Protein AF-A0AAV7FJK8-F1 (afdb_monomer)

Organism: Dendrobium chrysotoxum (NCBI:txid161865)

Solvent-accessible surface area (backbone atoms only — not comparable to full-atom values): 6722 Å² total; per-residue (Å²): 125,60,54,40,34,25,43,34,97,91,45,80,43,39,57,70,55,30,60,73,69,72,48,75,57,50,82,73,49,72,46,70,63,72,80,72,89,72,80,82,77,51,70,45,56,28,35,26,68,42,79,44,96,87,65,35,31,38,30,35,32,80,85,70,48,75,25,46,26,36,74,27,72,65,32,64,76,65,70,64,86,84,54,64,72,41,42,33,35,30,36,42,44,97,89,40,85,52,40,31,34,35,67,47,71,63,72,81,79,80,86,79,132

Radius of gyration: 25.74 Å; Cα contacts (8 Å, |Δi|>4): 207; chains: 1; bounding box: 59×31×64 Å

Mean predicted aligned error: 12.35 Å

Sequence (113 aa):
MGIVILSTSRGIMTDREARLEKMGGEILCSIWGFPGMKEQKLIHEGFITESLPNGMFRVRLDNEDLILGSISGRIRRSFIRILPGDRVKIEMSRYDSTRGRLIYRLRKKDSND

Nearest PDB structures (foldseek):
  4ql5-assembly1_A  TM=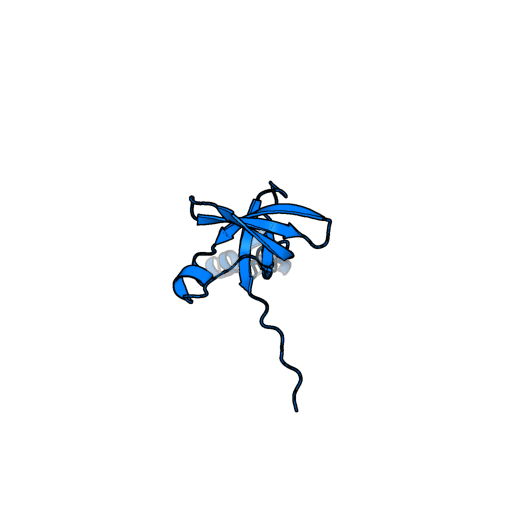9.682E-01  e=8.184E-09  Streptococcus pneumoniae TIGR4
  3i4o-assembly2_B  TM=9.655E-01  e=2.847E-08  Mycobacterium tuberculosis H37Rv
  2n8n-assembly1_A  TM=8.677E-01  e=1.230E-07  Staphylococcus aureus subsp. aureus Mu50
  6c00-assembly1_A  TM=9.095E-01  e=4.767E-07  Clostridioides difficile
  2n3s-assembly1_A  TM=8.212E-01  e=1.613E-07  Burkholderia thailandensis E264

Structure (mmCIF, N/CA/C/O backbone):
data_AF-A0AAV7FJK8-F1
#
_entry.id   AF-A0AAV7FJK8-F1
#
loop_
_atom_site.group_PDB
_atom_site.id
_atom_site.type_symbol
_atom_site.label_atom_id
_atom_site.label_alt_id
_atom_site.label_comp_id
_atom_site.label_asym_id
_atom_site.label_entity_id
_atom_site.label_seq_id
_atom_site.pdbx_PDB_ins_code
_atom_site.Cartn_x
_atom_site.Cartn_y
_atom_site.Cartn_z
_atom_site.occupancy
_atom_site.B_iso_or_equiv
_atom_site.auth_seq_id
_atom_site.auth_comp_id
_atom_site.auth_asym_id
_atom_site.auth_atom_id
_atom_site.pdbx_PDB_model_num
ATOM 1 N N . MET A 1 1 ? 11.558 -5.194 -31.930 1.00 56.00 1 MET A N 1
ATOM 2 C CA . MET A 1 1 ? 12.628 -4.606 -32.758 1.00 56.00 1 MET A CA 1
ATOM 3 C C . MET A 1 1 ? 13.936 -5.230 -32.320 1.00 56.00 1 MET A C 1
ATOM 5 O O . MET A 1 1 ? 14.410 -4.908 -31.241 1.00 56.00 1 MET A O 1
ATOM 9 N N . GLY A 1 2 ? 14.425 -6.212 -33.072 1.00 69.19 2 GLY A N 1
ATOM 10 C CA . GLY A 1 2 ? 15.761 -6.770 -32.864 1.00 69.19 2 GLY A CA 1
ATOM 11 C C . GLY A 1 2 ? 16.760 -6.062 -33.771 1.00 69.19 2 GLY A C 1
ATOM 12 O O . GLY A 1 2 ? 16.369 -5.538 -34.813 1.00 69.19 2 GLY A O 1
ATOM 13 N N . ILE A 1 3 ? 18.023 -6.027 -33.364 1.00 81.75 3 ILE A N 1
ATOM 14 C CA . ILE A 1 3 ? 19.128 -5.538 -34.191 1.00 81.75 3 ILE A CA 1
ATOM 15 C C . ILE A 1 3 ? 19.832 -6.773 -34.742 1.00 81.75 3 ILE A C 1
ATOM 17 O O . ILE A 1 3 ? 20.253 -7.633 -33.972 1.00 81.75 3 ILE A O 1
ATOM 21 N N . VAL A 1 4 ? 19.943 -6.881 -36.062 1.00 86.38 4 VAL A N 1
ATOM 22 C CA . VAL A 1 4 ? 20.718 -7.947 -36.708 1.00 86.38 4 VAL A CA 1
ATOM 23 C C . VAL A 1 4 ? 22.105 -7.401 -37.011 1.00 86.38 4 VAL A C 1
ATOM 25 O O . VAL A 1 4 ? 22.219 -6.325 -37.598 1.00 86.38 4 VAL A O 1
ATOM 28 N N . ILE A 1 5 ? 23.136 -8.125 -36.587 1.00 90.12 5 ILE A N 1
ATOM 29 C CA . ILE A 1 5 ? 24.540 -7.840 -36.870 1.00 90.12 5 ILE A CA 1
ATOM 30 C C . ILE A 1 5 ? 24.999 -8.755 -38.008 1.00 90.12 5 ILE A C 1
ATOM 32 O O . ILE A 1 5 ? 24.820 -9.974 -37.954 1.00 90.12 5 ILE A O 1
ATOM 36 N N . LEU A 1 6 ? 25.590 -8.147 -39.031 1.00 91.00 6 LEU A N 1
ATOM 37 C CA . LEU A 1 6 ? 26.069 -8.760 -40.262 1.00 91.00 6 LEU A CA 1
ATOM 38 C C . LEU A 1 6 ? 27.587 -8.583 -40.370 1.00 91.00 6 LEU A C 1
ATOM 40 O O . LEU A 1 6 ? 28.127 -7.542 -39.994 1.00 91.00 6 LEU A O 1
ATOM 44 N N . SER A 1 7 ? 28.264 -9.578 -40.932 1.00 87.38 7 SER A N 1
ATOM 45 C CA . SER A 1 7 ? 29.642 -9.462 -41.404 1.00 87.38 7 SER A CA 1
ATOM 46 C C . SER A 1 7 ? 29.621 -9.115 -42.893 1.00 87.38 7 SER A C 1
ATOM 48 O O . SER A 1 7 ? 29.070 -9.859 -43.703 1.00 87.38 7 SER A O 1
ATOM 50 N N . THR A 1 8 ? 30.176 -7.961 -43.259 1.00 87.25 8 THR A N 1
ATOM 51 C CA . THR A 1 8 ? 30.316 -7.505 -44.653 1.00 87.25 8 THR A CA 1
ATOM 52 C C . THR A 1 8 ? 31.795 -7.403 -45.027 1.00 87.25 8 THR A C 1
ATOM 54 O O . THR A 1 8 ? 32.671 -7.437 -44.163 1.00 87.25 8 THR A O 1
ATOM 57 N N . SER A 1 9 ? 32.101 -7.184 -46.308 1.00 85.69 9 SER A N 1
ATOM 58 C CA . SER A 1 9 ? 33.473 -6.948 -46.789 1.00 85.69 9 SER A CA 1
ATOM 59 C C . SER A 1 9 ? 34.157 -5.706 -46.193 1.00 85.69 9 SER A C 1
ATOM 61 O O . SER A 1 9 ? 35.375 -5.582 -46.293 1.00 85.69 9 SER A O 1
ATOM 63 N N . ARG A 1 10 ? 33.404 -4.798 -45.552 1.00 81.00 10 ARG A N 1
ATOM 64 C CA . ARG A 1 10 ? 33.934 -3.639 -44.809 1.00 81.00 10 ARG A CA 1
ATOM 65 C C . ARG A 1 10 ? 34.024 -3.857 -43.295 1.00 81.00 10 ARG A C 1
ATOM 67 O O . ARG A 1 10 ? 34.462 -2.959 -42.584 1.00 81.00 10 ARG A O 1
ATOM 74 N N . GLY A 1 11 ? 33.628 -5.030 -42.804 1.00 85.81 11 GLY A N 1
ATOM 75 C CA . GLY A 1 11 ? 33.619 -5.374 -41.385 1.00 85.81 11 GLY A CA 1
ATOM 76 C C . GLY A 1 11 ? 32.217 -5.637 -40.832 1.00 85.81 11 GLY A C 1
ATOM 77 O O . GLY A 1 11 ? 31.260 -5.873 -41.576 1.00 85.81 11 GLY A O 1
ATOM 78 N N . ILE A 1 12 ? 32.118 -5.628 -39.502 1.00 89.38 12 ILE A N 1
ATOM 79 C CA . ILE A 1 12 ? 30.894 -5.936 -38.753 1.00 89.38 12 ILE A CA 1
ATOM 80 C C . ILE A 1 12 ? 30.001 -4.692 -38.684 1.00 89.38 12 ILE A C 1
ATOM 82 O O . ILE A 1 12 ? 30.452 -3.639 -38.243 1.00 89.3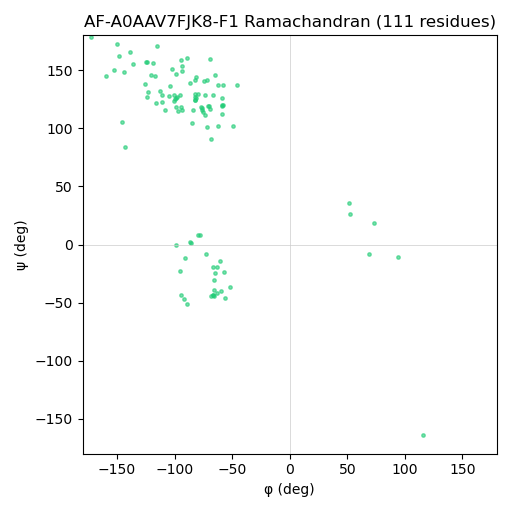8 12 ILE A O 1
ATOM 86 N N . MET A 1 13 ? 28.736 -4.814 -39.086 1.00 89.62 13 MET A N 1
ATOM 87 C CA . MET A 1 13 ? 27.760 -3.713 -39.079 1.00 89.62 13 MET A CA 1
ATOM 88 C C . MET A 1 13 ? 26.326 -4.214 -38.865 1.00 89.62 13 MET A C 1
ATOM 90 O O . MET A 1 13 ? 26.079 -5.418 -38.851 1.00 89.62 13 MET A O 1
ATOM 94 N N . THR A 1 14 ? 25.357 -3.317 -38.681 1.00 88.56 14 THR A N 1
ATOM 95 C CA . THR A 1 14 ? 23.941 -3.689 -38.489 1.00 88.56 14 THR A CA 1
ATOM 96 C C . THR A 1 14 ? 23.153 -3.796 -39.805 1.00 88.56 14 THR A C 1
ATOM 98 O O . THR A 1 14 ? 23.529 -3.197 -40.809 1.00 88.56 14 THR A O 1
ATOM 101 N N . ASP A 1 15 ? 22.006 -4.497 -39.813 1.00 85.00 15 ASP A N 1
ATOM 102 C CA . ASP A 1 15 ? 21.090 -4.589 -40.983 1.00 85.00 15 ASP A CA 1
ATOM 103 C C . ASP A 1 15 ? 20.707 -3.227 -41.560 1.00 85.00 15 ASP A C 1
ATOM 105 O O . ASP A 1 15 ? 20.615 -3.052 -42.777 1.00 85.00 15 ASP A O 1
ATOM 109 N N . ARG A 1 16 ? 20.536 -2.235 -40.683 1.00 83.12 16 ARG A N 1
ATOM 110 C CA . ARG A 1 16 ? 20.202 -0.875 -41.093 1.00 83.12 16 ARG A CA 1
ATOM 111 C C . ARG A 1 16 ? 21.347 -0.225 -41.872 1.00 83.12 16 ARG A C 1
ATOM 113 O O . ARG A 1 16 ? 21.088 0.414 -42.888 1.00 83.12 16 ARG A O 1
ATOM 120 N N . GLU A 1 17 ? 22.582 -0.391 -41.407 1.00 85.31 17 GLU A N 1
ATOM 121 C CA . GLU A 1 17 ? 23.786 0.137 -42.062 1.00 85.31 17 GLU A CA 1
ATOM 122 C C . GLU A 1 17 ? 24.059 -0.583 -43.387 1.00 85.31 17 GLU A C 1
ATOM 124 O O . GLU A 1 17 ? 24.257 0.071 -44.409 1.00 85.31 17 GLU A O 1
ATOM 129 N N . ALA A 1 18 ? 23.943 -1.913 -43.414 1.00 84.44 18 ALA A N 1
ATOM 130 C CA . ALA A 1 18 ? 24.127 -2.705 -44.629 1.00 84.44 18 ALA A CA 1
ATOM 131 C C . ALA A 1 18 ? 23.130 -2.316 -45.741 1.00 84.44 18 ALA A C 1
ATOM 133 O O . ALA A 1 18 ? 23.508 -2.191 -46.909 1.00 84.44 18 ALA A O 1
ATOM 134 N N . ARG A 1 19 ? 21.864 -2.040 -45.386 1.00 81.69 19 ARG A N 1
ATOM 135 C CA . ARG A 1 19 ? 20.847 -1.535 -46.329 1.00 81.69 19 ARG A CA 1
ATOM 136 C C . ARG A 1 19 ? 21.144 -0.137 -46.859 1.00 81.69 19 ARG A C 1
ATOM 138 O O . ARG A 1 19 ? 20.892 0.115 -48.036 1.00 81.69 19 ARG A O 1
ATOM 145 N N . LEU A 1 20 ? 21.647 0.762 -46.014 1.00 85.12 20 LEU A N 1
ATOM 146 C CA . LEU A 1 20 ? 22.033 2.117 -46.423 1.00 85.12 20 LEU A CA 1
ATOM 147 C C . LEU A 1 20 ? 23.175 2.081 -47.438 1.00 85.12 20 LEU A C 1
ATOM 149 O O . LEU A 1 20 ? 23.125 2.780 -48.448 1.00 85.12 20 LEU A O 1
ATOM 153 N N . GLU A 1 21 ? 24.158 1.215 -47.206 1.00 84.44 21 GLU A N 1
ATOM 154 C CA . GLU A 1 21 ? 25.323 1.090 -48.081 1.00 84.44 21 GLU A CA 1
ATOM 155 C C . GLU A 1 21 ? 25.107 0.124 -49.260 1.00 84.44 21 GLU A C 1
ATOM 157 O O . GLU A 1 21 ? 26.013 -0.071 -50.068 1.00 84.44 21 GLU A O 1
ATOM 162 N N . LYS A 1 22 ? 23.905 -0.463 -49.396 1.00 84.50 22 LYS A N 1
ATOM 163 C CA . LYS A 1 22 ? 23.552 -1.477 -50.412 1.00 84.50 22 LYS A CA 1
ATOM 164 C C . LYS A 1 22 ? 24.543 -2.650 -50.457 1.00 84.50 22 LYS A C 1
ATOM 166 O O . LYS A 1 22 ? 24.825 -3.188 -51.528 1.00 84.50 22 LYS A O 1
ATOM 171 N N . MET A 1 23 ? 25.067 -3.047 -49.301 1.00 77.38 23 MET A N 1
ATOM 172 C CA . MET A 1 23 ? 26.035 -4.134 -49.189 1.00 77.38 23 MET A CA 1
ATOM 173 C C . MET A 1 23 ? 25.391 -5.409 -48.654 1.00 77.38 23 MET A C 1
ATOM 175 O O . MET A 1 23 ? 24.605 -5.385 -47.709 1.00 77.38 23 MET A O 1
ATOM 179 N N . GLY A 1 24 ? 25.747 -6.533 -49.277 1.00 72.38 24 GLY A N 1
ATOM 180 C CA . GLY A 1 24 ? 25.417 -7.867 -48.787 1.00 72.38 24 GLY A CA 1
ATOM 181 C C . GLY A 1 24 ? 26.412 -8.315 -47.719 1.00 72.38 24 GLY A C 1
ATOM 182 O O . GLY A 1 24 ? 27.609 -8.049 -47.828 1.00 72.38 24 GLY A O 1
ATOM 183 N N . GLY A 1 25 ? 25.916 -8.999 -46.694 1.00 80.62 25 GLY A N 1
ATOM 184 C CA . GLY A 1 25 ? 26.728 -9.597 -45.640 1.00 80.62 25 GLY A CA 1
ATOM 185 C C . GLY A 1 25 ? 26.084 -10.865 -45.100 1.00 80.62 25 GLY A C 1
ATOM 186 O O . GLY A 1 25 ? 24.891 -11.100 -45.304 1.00 80.62 25 GLY A O 1
ATOM 187 N N . GLU A 1 26 ? 26.874 -11.678 -44.411 1.00 84.25 26 GLU A N 1
ATOM 188 C CA . GLU A 1 26 ? 26.401 -12.871 -43.709 1.00 84.25 26 GLU A CA 1
ATOM 189 C C . GLU A 1 26 ? 25.929 -12.511 -42.295 1.00 84.25 26 GLU A C 1
ATOM 191 O O . GLU A 1 26 ? 26.538 -11.688 -41.610 1.00 84.25 26 GLU A O 1
ATOM 196 N N . ILE A 1 27 ? 24.812 -13.092 -41.852 1.00 85.12 27 ILE A N 1
ATOM 197 C CA . ILE A 1 27 ? 24.265 -12.822 -40.517 1.00 85.12 27 ILE A CA 1
ATOM 198 C C . ILE A 1 27 ? 25.172 -13.471 -39.479 1.00 85.12 27 ILE A C 1
ATOM 200 O O . ILE A 1 27 ? 25.306 -14.691 -39.448 1.00 85.12 27 ILE A O 1
ATOM 204 N N . LEU A 1 28 ? 25.737 -12.651 -38.596 1.00 83.00 28 LEU A N 1
ATOM 205 C CA . LEU A 1 28 ? 26.602 -13.123 -37.524 1.00 83.00 28 LEU A CA 1
ATOM 206 C C . LEU A 1 28 ? 25.799 -13.404 -36.252 1.00 83.00 28 LEU A C 1
ATOM 208 O O . LEU A 1 28 ? 25.961 -14.440 -35.614 1.00 83.00 28 LEU A O 1
ATOM 212 N N . CYS A 1 29 ? 24.922 -12.476 -35.865 1.00 78.88 29 CYS A N 1
ATOM 213 C CA . CYS A 1 29 ? 24.098 -12.625 -34.670 1.00 78.88 29 CYS A CA 1
ATOM 214 C C . CYS A 1 29 ? 22.875 -11.708 -34.728 1.00 78.88 29 CYS A C 1
ATOM 216 O O . CYS A 1 29 ? 22.943 -10.581 -35.216 1.00 78.88 29 CYS A O 1
ATOM 218 N N . SER A 1 30 ? 21.750 -12.179 -34.195 1.00 78.75 30 SER A N 1
ATOM 219 C CA . SER A 1 30 ? 20.541 -11.373 -34.021 1.00 78.75 30 SER A CA 1
ATOM 220 C C . SER A 1 30 ? 20.340 -11.063 -32.544 1.00 78.75 30 SER A C 1
ATOM 222 O O . SER A 1 30 ? 20.086 -11.957 -31.738 1.00 78.75 30 SER A O 1
ATOM 224 N N . ILE A 1 31 ? 20.422 -9.783 -32.194 1.00 76.62 31 ILE A N 1
ATOM 225 C CA . ILE A 1 31 ? 20.136 -9.288 -30.852 1.00 76.62 31 ILE A CA 1
ATOM 226 C C . ILE A 1 31 ? 18.633 -9.068 -30.760 1.00 76.62 31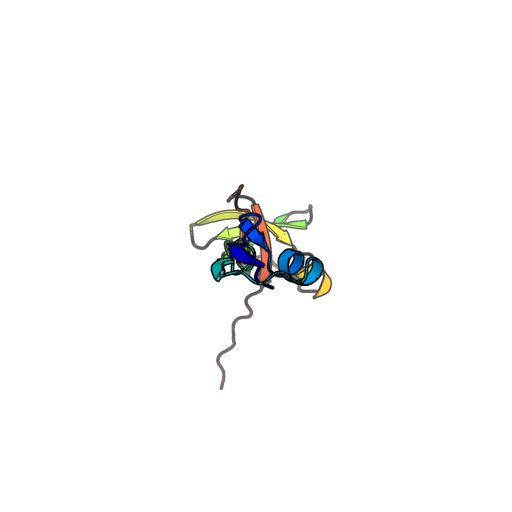 ILE A C 1
ATOM 228 O O . ILE A 1 31 ? 18.076 -8.101 -31.290 1.00 76.62 31 ILE A O 1
ATOM 232 N N . TRP A 1 32 ? 17.964 -9.977 -30.063 1.00 71.19 32 TRP A N 1
ATOM 233 C CA . TRP A 1 32 ? 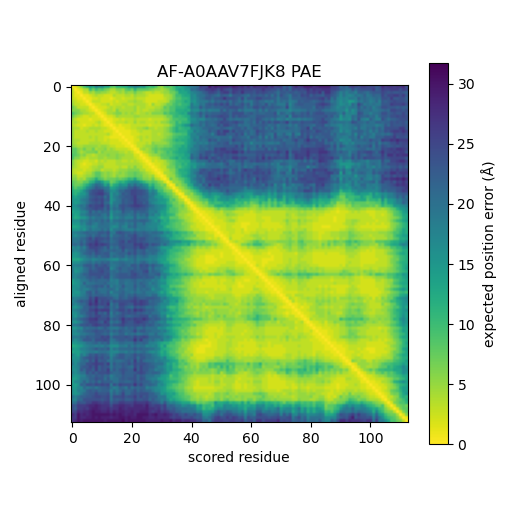16.580 -9.789 -29.666 1.00 71.19 32 TRP A CA 1
ATOM 234 C C . TRP A 1 32 ? 16.565 -8.808 -28.496 1.00 71.19 32 TRP A C 1
ATOM 236 O O . TRP A 1 32 ? 17.153 -9.072 -27.450 1.00 71.19 32 TRP A O 1
ATOM 246 N N . GLY A 1 33 ? 15.933 -7.646 -28.681 1.00 59.62 33 GLY A N 1
ATOM 247 C CA . GLY A 1 33 ? 15.773 -6.675 -27.602 1.00 59.62 33 GLY A CA 1
ATOM 248 C C . GLY A 1 33 ? 15.020 -7.322 -26.443 1.00 59.62 33 GLY A C 1
ATOM 249 O O . GLY A 1 33 ? 13.841 -7.652 -26.586 1.00 59.62 33 GLY A O 1
ATOM 250 N N . PHE A 1 34 ? 15.704 -7.526 -25.316 1.00 57.09 34 PHE A N 1
ATOM 251 C CA . PHE A 1 34 ? 15.082 -8.041 -24.105 1.00 57.09 34 PHE A CA 1
ATOM 252 C C . PHE A 1 34 ? 13.956 -7.086 -23.687 1.00 57.09 34 PHE A C 1
ATOM 254 O O . PHE A 1 34 ? 14.206 -5.883 -23.547 1.00 57.09 34 PHE A O 1
ATOM 261 N N . PRO A 1 35 ? 12.713 -7.568 -23.496 1.00 59.91 35 PRO A N 1
ATOM 262 C CA . PRO A 1 35 ? 11.680 -6.744 -22.892 1.00 59.91 35 PRO A CA 1
ATOM 263 C C . PRO A 1 35 ? 12.191 -6.325 -21.512 1.00 59.91 35 PRO A C 1
ATOM 265 O O . PRO A 1 35 ? 12.535 -7.177 -20.695 1.00 59.91 35 PRO A O 1
ATOM 268 N N . GLY A 1 36 ? 12.317 -5.010 -21.306 1.00 57.91 36 GLY A N 1
ATOM 269 C CA . GLY A 1 36 ? 12.976 -4.422 -20.142 1.00 57.91 36 GLY A CA 1
ATOM 270 C C . GLY A 1 36 ? 12.549 -5.083 -18.834 1.00 57.91 36 GLY A C 1
ATOM 271 O O . GLY A 1 36 ? 11.363 -5.362 -18.641 1.00 57.91 36 GLY A O 1
ATOM 272 N N . MET A 1 37 ? 13.525 -5.339 -17.957 1.00 50.62 37 MET A N 1
ATOM 273 C CA . MET A 1 37 ? 13.306 -5.865 -16.610 1.00 50.62 37 MET A CA 1
ATOM 274 C C . MET A 1 37 ? 12.222 -5.041 -15.911 1.00 50.62 37 MET A C 1
ATOM 276 O O . MET A 1 37 ? 12.460 -3.928 -15.446 1.00 50.62 37 MET A O 1
ATOM 280 N N . LYS A 1 38 ? 11.005 -5.584 -15.855 1.00 56.91 38 LYS A N 1
ATOM 281 C CA . LYS A 1 38 ? 9.942 -5.018 -15.035 1.00 56.91 38 LYS A CA 1
ATOM 282 C C . LYS A 1 38 ? 10.243 -5.420 -13.606 1.00 56.91 38 LYS A C 1
ATOM 284 O O . LYS A 1 38 ? 10.307 -6.605 -13.290 1.00 56.91 38 LYS A O 1
ATOM 289 N N . GLU A 1 39 ? 10.455 -4.424 -12.763 1.00 63.66 39 GLU A N 1
ATOM 290 C CA . GLU A 1 39 ? 10.741 -4.639 -11.357 1.00 63.66 39 GLU A CA 1
ATOM 291 C C . GLU A 1 39 ? 9.594 -5.420 -10.700 1.00 63.66 39 GLU A C 1
ATOM 293 O O . GLU A 1 39 ? 8.436 -4.991 -10.721 1.00 63.66 39 GLU A O 1
ATOM 298 N N . GLN A 1 40 ? 9.904 -6.604 -10.163 1.00 64.81 40 GLN A N 1
ATOM 299 C CA . GLN A 1 40 ? 8.932 -7.403 -9.427 1.00 64.81 40 GLN A CA 1
ATOM 300 C C . GLN A 1 40 ? 8.613 -6.700 -8.113 1.00 64.81 40 GLN A C 1
ATOM 302 O O . GLN A 1 40 ? 9.470 -6.518 -7.247 1.00 64.81 40 GLN A O 1
ATOM 307 N N . LYS A 1 41 ? 7.355 -6.297 -7.979 1.00 75.50 41 LYS A N 1
ATOM 308 C CA . LYS A 1 41 ? 6.857 -5.638 -6.783 1.00 75.50 41 LYS A CA 1
ATOM 309 C C . LYS A 1 41 ? 6.509 -6.682 -5.729 1.00 75.50 41 LYS A C 1
ATOM 311 O O . LYS A 1 41 ? 5.710 -7.576 -6.003 1.00 75.50 41 LYS A O 1
ATOM 316 N N . LEU A 1 42 ? 7.089 -6.566 -4.535 1.00 84.44 42 LEU A N 1
ATOM 317 C CA . LEU A 1 42 ? 6.763 -7.441 -3.410 1.00 84.44 42 LEU A CA 1
ATOM 318 C C . LEU A 1 42 ? 5.418 -7.032 -2.812 1.00 84.44 42 LEU A C 1
ATOM 320 O O . LEU A 1 42 ? 5.274 -5.932 -2.281 1.00 84.44 42 LEU A O 1
ATOM 324 N N . ILE A 1 43 ? 4.436 -7.926 -2.899 1.00 89.50 43 ILE A N 1
ATOM 325 C CA . ILE A 1 43 ? 3.088 -7.714 -2.371 1.00 89.50 43 ILE A CA 1
ATOM 326 C C . ILE A 1 43 ? 2.891 -8.649 -1.184 1.00 89.50 43 ILE A C 1
ATOM 328 O O . ILE A 1 43 ? 3.101 -9.850 -1.312 1.00 89.50 43 ILE A O 1
ATOM 332 N N . HIS A 1 44 ? 2.447 -8.094 -0.063 1.00 90.75 44 HIS A N 1
ATOM 333 C CA . HIS A 1 44 ? 2.098 -8.835 1.141 1.00 90.75 44 HIS A CA 1
ATOM 334 C C . HIS A 1 44 ? 0.663 -8.532 1.575 1.00 90.75 44 HIS A C 1
ATOM 336 O O . HIS A 1 44 ? 0.086 -7.495 1.227 1.00 90.75 44 HIS A O 1
ATOM 342 N N . GLU A 1 45 ? 0.088 -9.460 2.330 1.00 92.25 45 GLU A N 1
ATOM 343 C CA . GLU A 1 45 ? -1.224 -9.330 2.953 1.00 92.25 45 GLU A CA 1
ATOM 344 C C . GLU A 1 45 ? -1.068 -8.995 4.443 1.00 92.25 45 GLU A C 1
ATOM 346 O O . GLU A 1 45 ? -0.047 -9.278 5.077 1.00 92.25 45 GLU A O 1
ATOM 351 N N . GLY A 1 46 ? -2.055 -8.281 4.976 1.00 93.12 46 GLY A N 1
ATOM 352 C CA . GLY A 1 46 ? -2.071 -7.885 6.374 1.00 93.12 46 GLY A CA 1
ATOM 353 C C . GLY A 1 46 ? -3.384 -7.229 6.771 1.00 93.12 4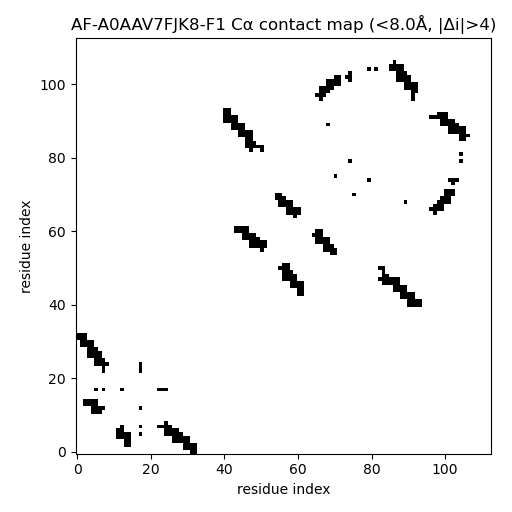6 GLY A C 1
ATOM 354 O O . GLY A 1 46 ? -4.290 -7.034 5.952 1.00 93.12 46 GLY A O 1
ATOM 355 N N . PHE A 1 47 ? -3.483 -6.875 8.044 1.00 93.25 47 PHE A N 1
ATOM 356 C CA . PHE A 1 47 ? -4.647 -6.224 8.628 1.00 93.25 47 PHE A CA 1
ATOM 357 C C . PHE A 1 47 ? -4.284 -4.874 9.221 1.00 93.25 47 PHE A C 1
ATOM 359 O O . PHE A 1 47 ? -3.194 -4.663 9.751 1.00 93.25 47 PHE A O 1
ATOM 366 N N . ILE A 1 48 ? -5.215 -3.936 9.132 1.00 93.56 48 ILE A N 1
ATOM 367 C CA . ILE A 1 48 ? -5.007 -2.595 9.663 1.00 93.56 48 ILE A CA 1
ATOM 368 C C . ILE A 1 48 ? -5.288 -2.600 11.151 1.00 93.56 48 ILE A C 1
ATOM 370 O O . ILE A 1 48 ? -6.382 -2.963 11.573 1.00 93.56 48 ILE A O 1
ATOM 374 N N . THR A 1 49 ? -4.312 -2.166 11.935 1.00 93.81 49 THR A N 1
ATOM 375 C CA . THR A 1 49 ? -4.453 -2.038 13.383 1.00 93.81 49 THR A CA 1
ATOM 376 C C . THR A 1 49 ? -4.988 -0.663 13.751 1.00 93.81 49 THR A C 1
ATOM 378 O O . THR A 1 49 ? -5.984 -0.559 14.458 1.00 93.81 49 THR A O 1
ATOM 381 N N . GLU A 1 50 ? -4.365 0.398 13.237 1.00 93.06 50 GLU A N 1
ATOM 382 C CA . GLU A 1 50 ? -4.649 1.774 13.655 1.00 93.06 50 GLU A CA 1
ATOM 383 C C . GLU A 1 50 ? -4.567 2.755 12.479 1.00 93.06 50 GLU A C 1
ATOM 385 O O . GLU A 1 50 ? -3.765 2.594 11.552 1.00 93.06 50 GLU A O 1
ATOM 390 N N . SER A 1 51 ? -5.374 3.815 12.536 1.00 92.12 51 SER A N 1
ATOM 391 C CA . SER A 1 51 ? -5.306 4.957 11.618 1.00 92.12 51 SER A CA 1
ATOM 392 C C . SER A 1 51 ? -4.554 6.118 12.266 1.00 92.12 51 SER A C 1
ATOM 394 O O . SER A 1 51 ? -4.943 6.581 13.337 1.00 92.12 51 SER A O 1
ATOM 396 N N . LEU A 1 52 ? -3.508 6.615 11.609 1.00 90.69 52 LEU A N 1
ATOM 397 C CA . LEU A 1 52 ? -2.706 7.739 12.085 1.00 90.69 52 LEU A CA 1
ATOM 398 C C . LEU A 1 52 ? -3.218 9.072 11.499 1.00 90.69 52 LEU A C 1
ATOM 400 O O . LEU A 1 52 ? -3.687 9.112 10.357 1.00 90.69 52 LEU A O 1
ATOM 404 N N . PRO A 1 53 ? -3.080 10.193 12.233 1.00 84.94 53 PRO A N 1
ATOM 405 C CA . PRO A 1 53 ? -3.615 11.500 11.827 1.00 84.94 53 PRO A CA 1
ATOM 406 C C . PRO A 1 53 ? -2.950 12.093 10.574 1.00 84.94 53 PRO A C 1
ATOM 408 O O . PRO A 1 53 ? -3.531 12.941 9.906 1.00 84.94 53 PRO A O 1
ATOM 411 N N . ASN A 1 54 ? -1.758 11.625 10.201 1.00 85.75 54 ASN A N 1
ATOM 412 C CA . ASN A 1 54 ? -1.055 12.022 8.975 1.00 85.75 54 ASN A CA 1
ATOM 413 C C . ASN A 1 54 ? -1.567 11.304 7.707 1.00 85.75 54 ASN A C 1
ATOM 415 O O . ASN A 1 54 ? -0.943 11.397 6.649 1.00 85.75 54 ASN A O 1
ATOM 419 N N . GLY A 1 55 ? -2.671 10.555 7.801 1.00 83.12 55 GLY A N 1
ATOM 420 C CA . GLY A 1 55 ? -3.204 9.762 6.692 1.00 83.12 55 GLY A CA 1
ATOM 421 C C . GLY A 1 55 ? -2.379 8.510 6.380 1.00 83.12 55 GLY A C 1
ATOM 422 O O . GLY A 1 55 ? -2.486 7.964 5.278 1.00 83.12 55 GLY A O 1
ATOM 423 N N . MET A 1 56 ? -1.547 8.074 7.330 1.00 91.00 56 MET A N 1
ATOM 424 C CA . MET A 1 56 ? -0.882 6.773 7.317 1.00 91.00 56 MET A CA 1
ATOM 425 C C . MET A 1 56 ? -1.699 5.763 8.121 1.00 91.00 56 MET A C 1
ATOM 427 O O . MET A 1 56 ? -2.494 6.119 8.988 1.00 91.00 56 MET A O 1
ATOM 431 N N . PHE A 1 57 ? -1.473 4.485 7.856 1.00 92.94 57 PHE A N 1
ATOM 432 C CA . PHE A 1 57 ? -2.120 3.387 8.563 1.00 92.94 57 PHE A CA 1
ATOM 433 C C . PHE A 1 57 ? -1.051 2.453 9.101 1.00 92.94 57 PHE A C 1
ATOM 435 O O . PHE A 1 57 ? -0.078 2.157 8.403 1.00 92.94 57 PHE A O 1
ATOM 442 N N . ARG A 1 58 ? -1.228 1.989 10.337 1.00 93.69 58 ARG A N 1
ATOM 443 C CA . ARG A 1 58 ? -0.446 0.872 10.856 1.00 93.69 58 ARG A CA 1
ATOM 444 C C . ARG A 1 58 ? -1.068 -0.413 10.353 1.00 93.69 58 ARG A C 1
ATOM 446 O O . ARG A 1 58 ? -2.271 -0.631 10.508 1.00 93.69 58 ARG A O 1
ATOM 453 N N . VAL A 1 59 ? -0.245 -1.235 9.721 1.00 93.69 59 VAL A N 1
ATOM 454 C CA . VAL A 1 59 ? -0.668 -2.518 9.175 1.00 93.69 59 VAL A CA 1
ATOM 455 C C . VAL A 1 59 ? 0.208 -3.593 9.773 1.00 93.69 59 VAL A C 1
ATOM 457 O O . VAL A 1 59 ? 1.431 -3.494 9.741 1.00 93.69 59 VAL A O 1
ATOM 460 N N . ARG A 1 60 ? -0.439 -4.602 10.342 1.00 94.00 60 ARG A N 1
ATOM 461 C CA . ARG A 1 60 ? 0.215 -5.808 10.815 1.00 94.00 60 ARG A CA 1
ATOM 462 C C . ARG A 1 60 ? 0.156 -6.838 9.698 1.00 94.00 60 ARG A C 1
ATOM 464 O O . ARG A 1 60 ? -0.927 -7.216 9.251 1.00 94.00 60 ARG A O 1
ATOM 471 N N . LEU A 1 61 ? 1.325 -7.200 9.196 1.00 92.62 61 LEU A N 1
ATOM 472 C CA . LEU A 1 61 ? 1.491 -8.229 8.179 1.00 92.62 61 LEU A CA 1
ATOM 473 C C . LEU A 1 61 ? 1.167 -9.604 8.773 1.00 92.62 61 LEU A C 1
ATOM 475 O O . LEU A 1 61 ? 1.242 -9.797 9.987 1.00 92.62 61 LEU A O 1
ATOM 479 N N . ASP A 1 62 ? 0.863 -10.574 7.911 1.00 90.38 62 ASP A N 1
ATOM 480 C CA . ASP A 1 62 ? 0.710 -11.972 8.340 1.00 90.38 62 ASP A CA 1
ATOM 481 C C . ASP A 1 62 ? 2.026 -12.553 8.916 1.00 90.38 62 ASP A C 1
ATOM 483 O O . ASP A 1 62 ? 1.991 -13.490 9.704 1.00 90.38 62 ASP A O 1
ATOM 487 N N . ASN A 1 63 ? 3.175 -11.937 8.604 1.00 87.75 63 ASN A N 1
ATOM 488 C CA . ASN A 1 63 ? 4.491 -12.239 9.193 1.00 87.75 63 ASN A CA 1
ATOM 489 C C . ASN A 1 63 ? 4.693 -11.640 10.602 1.00 87.75 63 ASN A C 1
ATOM 491 O O . ASN A 1 63 ? 5.808 -11.628 11.106 1.00 87.75 63 ASN A O 1
ATOM 495 N N . GLU A 1 64 ? 3.645 -11.077 11.209 1.00 85.94 64 GLU A N 1
ATOM 496 C CA . GLU A 1 64 ? 3.648 -10.355 12.493 1.00 85.94 64 GLU A CA 1
ATOM 497 C C . GLU A 1 64 ? 4.377 -9.001 12.522 1.00 85.94 64 GLU A C 1
ATOM 499 O O . GLU A 1 64 ? 4.201 -8.244 13.479 1.00 85.94 64 GLU A O 1
ATOM 504 N N . ASP A 1 65 ? 5.090 -8.636 11.457 1.00 90.00 65 ASP A N 1
ATOM 505 C CA . ASP A 1 65 ? 5.711 -7.321 11.303 1.00 90.00 65 ASP A CA 1
ATOM 506 C C . ASP A 1 65 ? 4.685 -6.176 11.265 1.00 90.00 65 ASP A C 1
ATOM 508 O O . ASP A 1 65 ? 3.651 -6.231 10.588 1.00 90.00 65 ASP A O 1
ATOM 512 N N . LEU A 1 66 ? 5.010 -5.088 11.966 1.00 92.00 66 LEU A N 1
ATOM 513 C CA . LEU A 1 66 ? 4.236 -3.849 11.982 1.00 92.00 66 LEU A CA 1
ATOM 514 C C . LEU A 1 66 ? 4.859 -2.829 11.035 1.00 92.00 66 LEU A C 1
ATOM 516 O O . LEU A 1 66 ? 5.979 -2.367 11.244 1.00 92.00 66 LEU A O 1
ATOM 520 N N . ILE A 1 67 ? 4.094 -2.425 10.026 1.00 92.94 67 ILE A N 1
ATOM 521 C CA . ILE A 1 67 ? 4.558 -1.510 8.985 1.00 92.94 67 ILE A CA 1
ATOM 522 C C . ILE A 1 67 ? 3.665 -0.282 8.858 1.00 92.94 67 ILE A C 1
ATOM 524 O O . ILE A 1 67 ? 2.481 -0.280 9.213 1.00 92.94 67 ILE A O 1
ATOM 528 N N . LEU A 1 68 ? 4.244 0.783 8.309 1.00 92.44 68 LEU A N 1
ATOM 529 C CA . LEU A 1 68 ? 3.544 2.022 8.002 1.00 92.44 68 LEU A CA 1
ATOM 530 C C . LEU A 1 68 ? 3.135 2.038 6.533 1.00 92.44 68 LEU A C 1
ATOM 532 O O . LEU A 1 68 ? 3.962 2.092 5.620 1.00 92.44 68 LEU A O 1
ATOM 536 N N . GLY A 1 69 ? 1.827 2.025 6.314 1.00 92.19 69 GLY A N 1
ATOM 537 C CA . GLY A 1 69 ? 1.221 2.010 4.999 1.00 92.19 69 GLY A CA 1
ATOM 538 C C . GLY A 1 69 ? 0.644 3.366 4.607 1.00 92.19 69 GLY A C 1
ATOM 539 O O . GLY A 1 69 ? -0.172 3.935 5.333 1.00 92.19 69 GLY A O 1
ATOM 540 N N . SER A 1 70 ? 1.018 3.869 3.429 1.00 90.50 70 SER A N 1
ATOM 541 C CA . SER A 1 70 ? 0.349 5.020 2.812 1.00 90.50 70 SER A CA 1
ATOM 542 C C . SER A 1 70 ? -0.659 4.569 1.759 1.00 90.50 70 SER A C 1
ATOM 544 O O . SER A 1 70 ? -0.450 3.587 1.040 1.00 90.50 70 SER A O 1
ATOM 546 N N . ILE A 1 71 ? -1.754 5.311 1.624 1.00 90.19 71 ILE A N 1
ATOM 547 C CA . ILE A 1 71 ? -2.778 5.028 0.623 1.00 90.19 71 ILE A CA 1
ATOM 548 C C . ILE A 1 71 ? -2.209 5.250 -0.790 1.00 90.19 71 ILE A C 1
ATOM 550 O O . ILE A 1 71 ? -1.678 6.316 -1.114 1.00 90.19 71 ILE A O 1
ATOM 554 N N . SER A 1 72 ? -2.360 4.267 -1.687 1.00 87.06 72 SER A N 1
ATOM 555 C CA . SER A 1 72 ? -2.024 4.487 -3.095 1.00 87.06 72 SER A CA 1
ATOM 556 C C . SER A 1 72 ? -2.933 5.527 -3.745 1.00 87.06 72 SER A C 1
ATOM 558 O O . SER A 1 72 ? -4.133 5.585 -3.483 1.00 87.06 72 SER A O 1
ATOM 560 N N . GLY A 1 73 ? -2.394 6.313 -4.683 1.00 84.94 73 GLY A N 1
ATOM 561 C CA . GLY A 1 73 ? -3.200 7.266 -5.455 1.00 84.94 73 GLY A CA 1
ATOM 562 C C . GLY A 1 73 ? -4.364 6.595 -6.198 1.00 84.94 73 GLY A C 1
ATOM 563 O O . GLY A 1 73 ? -5.375 7.236 -6.471 1.00 84.94 73 GLY A O 1
ATOM 564 N N . ARG A 1 74 ? -4.251 5.289 -6.480 1.00 85.19 74 ARG A N 1
ATOM 565 C CA . ARG A 1 74 ? -5.342 4.474 -7.031 1.00 85.19 74 ARG A CA 1
ATOM 566 C C . ARG A 1 74 ? -6.500 4.307 -6.043 1.00 85.19 74 ARG A C 1
ATOM 568 O O . ARG A 1 74 ? -7.646 4.459 -6.442 1.00 85.19 74 ARG A O 1
ATOM 575 N N . ILE A 1 75 ? -6.207 4.051 -4.769 1.00 86.12 75 ILE A N 1
ATOM 576 C CA . ILE A 1 75 ? -7.221 3.931 -3.712 1.00 86.12 75 ILE A CA 1
ATOM 577 C C . ILE A 1 75 ? -7.917 5.277 -3.490 1.00 86.12 75 ILE A C 1
ATOM 579 O O . ILE A 1 75 ? -9.144 5.310 -3.448 1.00 86.12 75 ILE A O 1
ATOM 583 N N . ARG A 1 76 ? -7.160 6.388 -3.440 1.00 84.25 76 ARG A N 1
ATOM 584 C CA . ARG A 1 76 ? -7.738 7.745 -3.348 1.00 84.25 76 ARG A CA 1
ATOM 585 C C . ARG A 1 76 ? -8.705 8.035 -4.499 1.00 84.25 76 ARG A C 1
ATOM 587 O O . ARG A 1 76 ? -9.810 8.495 -4.248 1.00 84.25 76 ARG A O 1
A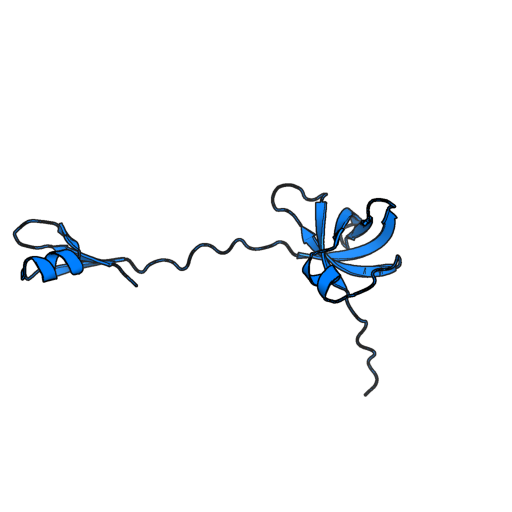TOM 594 N N . ARG A 1 77 ? -8.319 7.711 -5.741 1.00 87.31 77 ARG A N 1
ATOM 595 C CA . ARG A 1 77 ? -9.193 7.862 -6.921 1.00 87.31 77 ARG A CA 1
ATOM 596 C C . ARG A 1 77 ? -10.413 6.943 -6.898 1.00 87.31 77 ARG A C 1
ATOM 598 O O . ARG A 1 77 ? -11.444 7.302 -7.444 1.00 87.31 77 ARG A O 1
ATOM 605 N N . SER A 1 78 ? -10.299 5.770 -6.280 1.00 85.56 78 SER A N 1
ATOM 606 C CA . SER A 1 78 ? -11.389 4.797 -6.182 1.00 85.56 78 SER A CA 1
ATOM 607 C C . SER A 1 78 ? -12.335 5.048 -5.000 1.00 85.56 78 SER A C 1
ATOM 609 O O . SER A 1 78 ? -13.246 4.249 -4.800 1.00 85.56 78 SER A O 1
ATOM 611 N N . PHE A 1 79 ? -12.113 6.099 -4.199 1.00 82.62 79 PHE A N 1
ATOM 612 C CA . PHE A 1 79 ? -12.902 6.434 -3.003 1.00 82.62 79 PHE A CA 1
ATOM 613 C C . PHE A 1 79 ? -13.070 5.275 -2.000 1.00 82.62 79 PHE A C 1
ATOM 615 O O . PHE A 1 79 ? -14.031 5.231 -1.231 1.00 82.62 79 PHE A O 1
ATOM 622 N N . ILE A 1 80 ? -12.124 4.329 -1.976 1.00 84.50 80 ILE A N 1
ATOM 623 C CA . ILE A 1 80 ? -12.171 3.191 -1.054 1.00 84.50 80 ILE A CA 1
ATOM 624 C C . ILE A 1 80 ? -11.779 3.696 0.336 1.00 84.50 80 ILE A C 1
ATOM 626 O O . ILE A 1 80 ? -10.639 4.106 0.561 1.00 84.50 80 ILE A O 1
ATOM 630 N N . ARG A 1 81 ? -12.732 3.654 1.271 1.00 85.50 81 ARG A N 1
ATOM 631 C CA . ARG A 1 81 ? -12.489 3.954 2.684 1.00 85.50 81 ARG A CA 1
ATOM 632 C C . ARG A 1 81 ? -11.869 2.741 3.365 1.00 85.50 81 ARG A C 1
ATOM 634 O O . ARG A 1 81 ? -12.366 1.621 3.236 1.00 85.50 81 ARG A O 1
ATOM 641 N N . ILE A 1 82 ? -10.776 3.010 4.062 1.00 88.75 82 ILE A N 1
ATOM 642 C CA . ILE A 1 82 ? -9.955 2.039 4.766 1.00 88.75 82 ILE A CA 1
ATOM 643 C C . ILE A 1 82 ? -10.148 2.289 6.263 1.00 88.75 82 ILE A C 1
ATOM 645 O O . ILE A 1 82 ? -9.933 3.413 6.719 1.00 88.75 82 ILE A O 1
ATOM 649 N N . LEU A 1 83 ? -10.580 1.269 6.999 1.00 89.88 83 LEU A N 1
ATOM 650 C CA . LEU A 1 83 ? -10.847 1.346 8.436 1.00 89.88 83 LEU A CA 1
ATOM 651 C C . LEU A 1 83 ? -9.944 0.366 9.208 1.00 89.88 83 LEU A C 1
ATOM 653 O O . LEU A 1 83 ? -9.485 -0.622 8.628 1.00 89.88 83 LEU A O 1
ATOM 657 N N . PRO A 1 84 ? -9.672 0.613 10.504 1.00 91.69 84 PRO A N 1
ATOM 658 C CA . PRO A 1 84 ? -9.023 -0.385 11.351 1.00 91.69 84 PRO A CA 1
ATOM 659 C C . PRO A 1 84 ? -9.851 -1.678 11.376 1.00 91.69 84 PRO A C 1
ATOM 661 O O . PRO A 1 84 ? -11.078 -1.638 11.441 1.00 91.69 84 PRO A O 1
ATOM 664 N N . GLY A 1 85 ? -9.177 -2.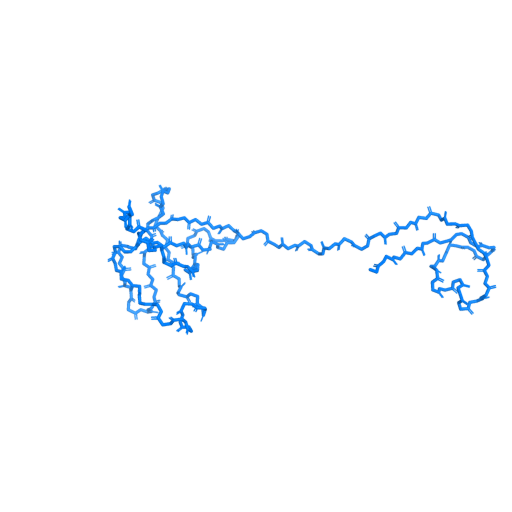822 11.274 1.00 89.75 85 GLY A N 1
ATOM 665 C CA . GLY A 1 85 ? -9.786 -4.147 11.133 1.00 89.75 85 GLY A CA 1
ATOM 666 C C . GLY A 1 85 ? -9.950 -4.632 9.688 1.00 89.75 85 GLY A C 1
ATOM 667 O O . GLY A 1 85 ? -10.224 -5.813 9.476 1.00 89.75 85 GLY A O 1
ATOM 668 N N . ASP A 1 86 ? -9.743 -3.780 8.679 1.00 90.81 86 ASP A N 1
ATOM 669 C CA . ASP A 1 86 ? -9.793 -4.221 7.283 1.00 90.81 86 ASP A CA 1
ATOM 670 C C . ASP A 1 86 ? -8.551 -5.030 6.887 1.00 90.81 86 ASP A C 1
ATOM 672 O O . ASP A 1 86 ? -7.414 -4.677 7.215 1.00 90.81 86 ASP A O 1
ATOM 676 N N . ARG A 1 87 ? -8.769 -6.085 6.092 1.00 91.56 87 ARG A N 1
ATOM 677 C CA . ARG A 1 87 ? -7.696 -6.823 5.415 1.00 91.56 87 ARG A CA 1
ATOM 678 C C . ARG A 1 87 ? -7.295 -6.106 4.130 1.00 91.56 87 ARG A C 1
ATOM 680 O O . ARG A 1 87 ? -8.136 -5.793 3.279 1.00 91.56 87 ARG A O 1
ATOM 687 N N . VAL A 1 88 ? -6.001 -5.873 3.957 1.00 91.62 88 VAL A N 1
ATOM 688 C CA . VAL A 1 88 ? -5.458 -5.095 2.842 1.00 91.62 88 VAL A CA 1
ATOM 689 C C . VAL A 1 88 ? -4.231 -5.755 2.231 1.00 91.62 88 VAL A C 1
ATOM 691 O O . VAL A 1 88 ? -3.518 -6.518 2.875 1.00 91.62 88 VAL A O 1
ATOM 694 N N . LYS A 1 89 ? -3.988 -5.432 0.961 1.00 92.38 89 LYS A N 1
ATOM 695 C CA . LYS A 1 89 ? -2.751 -5.755 0.249 1.00 92.38 89 LYS A CA 1
ATOM 696 C C . LYS A 1 89 ? -1.821 -4.560 0.257 1.00 92.38 89 LYS A C 1
ATOM 698 O O . LYS A 1 89 ? -2.210 -3.472 -0.190 1.00 92.38 89 LYS A O 1
ATOM 703 N N . ILE A 1 90 ? -0.594 -4.788 0.701 1.00 91.38 90 ILE A N 1
ATOM 704 C CA . ILE A 1 90 ? 0.476 -3.802 0.715 1.00 91.38 90 ILE A CA 1
ATOM 705 C C . ILE A 1 90 ? 1.575 -4.181 -0.270 1.00 91.38 90 ILE A C 1
ATOM 707 O O . ILE A 1 90 ? 2.066 -5.302 -0.291 1.00 91.38 90 ILE A O 1
ATOM 711 N N . GLU A 1 91 ? 1.979 -3.197 -1.062 1.00 91.75 91 GLU A N 1
ATOM 712 C CA . GLU A 1 91 ? 3.217 -3.198 -1.832 1.00 91.75 91 GLU A CA 1
ATOM 713 C C . GLU A 1 91 ? 4.355 -2.723 -0.930 1.00 91.75 91 GLU A C 1
ATOM 715 O O . GLU A 1 91 ? 4.332 -1.578 -0.477 1.00 91.75 91 GLU A O 1
ATOM 720 N N . MET A 1 92 ? 5.331 -3.579 -0.653 1.00 89.31 92 MET A N 1
ATOM 721 C CA . MET A 1 92 ? 6.519 -3.211 0.119 1.00 89.31 92 MET A CA 1
ATOM 722 C C . MET A 1 92 ? 7.531 -2.516 -0.789 1.00 89.31 92 MET A C 1
ATOM 724 O O . MET A 1 92 ? 7.682 -2.876 -1.962 1.00 89.31 92 MET A O 1
ATOM 728 N N . SER A 1 93 ? 8.243 -1.529 -0.247 1.00 81.50 93 SER A N 1
ATOM 729 C CA . SER A 1 93 ? 9.386 -0.953 -0.951 1.00 81.50 93 SER A CA 1
ATOM 730 C C . SER A 1 93 ? 10.550 -1.946 -0.944 1.00 81.50 93 SER A C 1
ATOM 732 O O . SER A 1 93 ? 10.802 -2.603 0.060 1.00 81.50 93 SER A O 1
ATOM 734 N N . ARG A 1 94 ? 11.302 -2.045 -2.047 1.00 78.19 94 ARG A N 1
ATOM 735 C CA . ARG A 1 94 ? 12.465 -2.955 -2.148 1.00 78.19 94 ARG A CA 1
ATOM 736 C C . ARG A 1 94 ? 13.606 -2.583 -1.201 1.00 78.19 94 ARG A C 1
ATOM 738 O O . ARG A 1 94 ? 14.412 -3.436 -0.858 1.00 78.19 94 ARG A O 1
ATOM 745 N N . TYR A 1 95 ? 13.663 -1.315 -0.807 1.00 81.69 95 TYR A N 1
ATOM 746 C CA . TYR A 1 95 ? 14.718 -0.770 0.044 1.00 81.69 95 TYR A CA 1
ATOM 747 C C . TYR A 1 95 ? 14.345 -0.755 1.527 1.00 81.69 95 TYR A C 1
ATOM 749 O O . TYR A 1 95 ? 15.230 -0.696 2.371 1.00 81.69 95 TYR A O 1
ATOM 757 N N . ASP A 1 96 ? 13.049 -0.769 1.842 1.00 78.75 96 ASP A N 1
ATOM 758 C CA . ASP A 1 96 ? 12.557 -0.572 3.201 1.00 78.75 96 ASP A CA 1
ATOM 759 C C . ASP A 1 96 ? 11.307 -1.426 3.430 1.00 78.75 96 ASP A C 1
ATOM 761 O O . ASP A 1 96 ? 10.217 -1.113 2.941 1.00 78.75 96 ASP A O 1
ATOM 765 N N . SER A 1 97 ? 11.486 -2.508 4.185 1.00 82.06 97 SER A N 1
ATOM 766 C CA . SER A 1 97 ? 10.423 -3.438 4.571 1.00 82.06 97 SER A CA 1
ATOM 767 C C . SER A 1 97 ? 9.470 -2.860 5.622 1.00 82.06 97 SER A C 1
ATOM 769 O O . SER A 1 97 ? 8.454 -3.470 5.918 1.00 82.06 97 SER A O 1
ATOM 771 N N . THR A 1 98 ? 9.753 -1.694 6.207 1.00 87.69 98 THR A N 1
ATOM 772 C CA . THR A 1 98 ? 8.879 -1.076 7.221 1.00 87.69 98 THR A CA 1
ATOM 773 C C . THR A 1 98 ? 7.843 -0.135 6.612 1.00 87.69 98 THR A C 1
ATOM 775 O O . THR A 1 98 ? 6.905 0.306 7.286 1.00 87.69 98 THR A O 1
ATOM 778 N N . ARG A 1 99 ? 7.997 0.187 5.321 1.00 88.94 99 ARG A N 1
ATOM 779 C CA . ARG A 1 99 ? 7.143 1.128 4.599 1.00 88.94 99 ARG A CA 1
ATOM 780 C C . ARG A 1 99 ? 6.514 0.476 3.388 1.00 88.94 99 ARG A C 1
ATOM 782 O O . ARG A 1 99 ? 7.175 -0.116 2.537 1.00 88.94 99 ARG A O 1
ATOM 789 N N . GLY A 1 100 ? 5.208 0.671 3.283 1.00 90.94 100 GLY A N 1
ATOM 790 C CA . GLY A 1 100 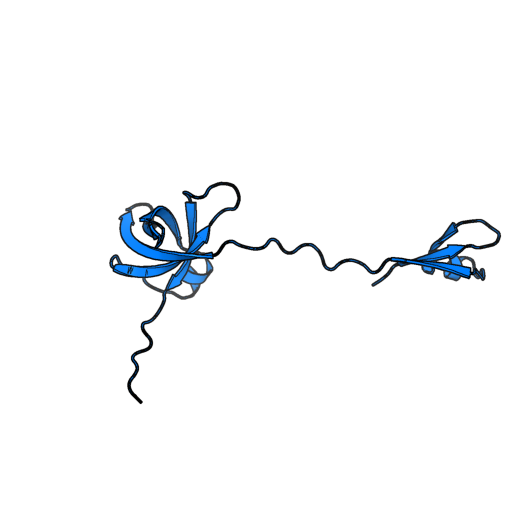? 4.420 0.065 2.232 1.00 90.94 100 GLY A CA 1
ATOM 791 C C . GLY A 1 100 ? 3.385 0.998 1.634 1.00 90.94 100 GLY A C 1
ATOM 792 O O . GLY A 1 100 ? 3.029 2.050 2.178 1.00 90.94 100 GLY A O 1
ATOM 793 N N . ARG A 1 101 ? 2.864 0.586 0.484 1.00 91.00 101 ARG A N 1
ATOM 794 C CA . ARG A 1 101 ? 1.773 1.259 -0.202 1.00 91.00 101 ARG A CA 1
ATOM 795 C C . ARG A 1 101 ? 0.558 0.352 -0.263 1.00 91.00 101 ARG A C 1
ATOM 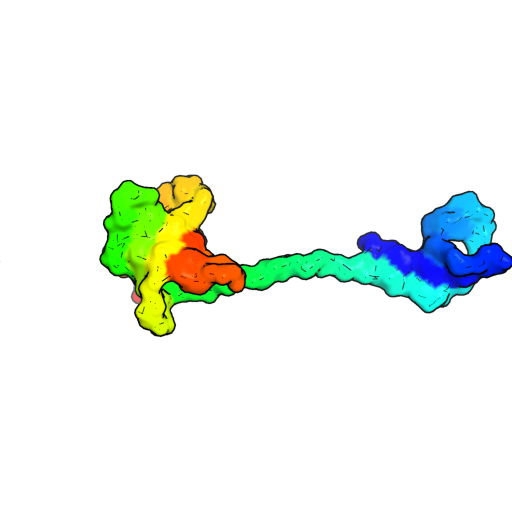797 O O . ARG A 1 101 ? 0.622 -0.729 -0.837 1.00 91.00 101 ARG A O 1
ATOM 804 N N . LEU A 1 102 ? -0.569 0.800 0.285 1.00 91.62 102 LEU A N 1
ATOM 805 C CA . LEU A 1 102 ? -1.818 0.043 0.214 1.00 91.62 102 LEU A CA 1
ATOM 806 C C . LEU A 1 102 ? -2.337 0.066 -1.227 1.00 91.62 102 LEU A C 1
ATOM 808 O O . LEU A 1 102 ? -2.626 1.139 -1.767 1.00 91.62 102 LEU A O 1
ATOM 812 N N . ILE A 1 103 ? -2.457 -1.111 -1.844 1.00 90.44 103 ILE A N 1
ATOM 813 C CA . ILE A 1 103 ? -2.940 -1.266 -3.223 1.00 90.44 103 ILE A CA 1
ATOM 814 C C . ILE A 1 103 ? -4.439 -1.558 -3.247 1.00 90.44 103 ILE A C 1
ATOM 816 O O . ILE A 1 103 ? -5.156 -1.009 -4.087 1.00 90.44 103 ILE A O 1
ATOM 820 N N . TYR A 1 104 ? -4.909 -2.437 -2.356 1.00 86.75 104 TYR A N 1
ATOM 821 C CA . TYR A 1 104 ? -6.266 -2.972 -2.419 1.00 86.75 104 TYR A CA 1
ATOM 822 C C . TYR A 1 104 ? -6.799 -3.385 -1.044 1.00 86.75 104 TYR A C 1
ATOM 824 O O . TYR A 1 104 ? -6.033 -3.828 -0.190 1.00 86.75 104 TYR A O 1
ATOM 832 N N . ARG A 1 105 ? -8.119 -3.287 -0.860 1.00 88.44 105 ARG A N 1
ATOM 833 C CA . ARG A 1 105 ? -8.845 -3.850 0.285 1.00 88.44 105 ARG A CA 1
ATOM 834 C C . ARG A 1 105 ? -9.476 -5.172 -0.132 1.00 88.44 105 ARG A C 1
ATOM 836 O O . ARG A 1 105 ? -10.219 -5.209 -1.109 1.00 88.44 105 ARG A O 1
ATOM 843 N N . LEU A 1 106 ? -9.204 -6.242 0.603 1.00 84.44 106 LEU A N 1
ATOM 844 C CA . LEU A 1 106 ? -9.839 -7.535 0.366 1.00 84.44 106 LEU A CA 1
ATOM 845 C C . LEU A 1 106 ? -11.285 -7.458 0.867 1.00 84.44 106 LEU A C 1
ATOM 847 O O . LEU A 1 106 ? -11.532 -7.347 2.066 1.00 84.44 106 LEU A O 1
ATOM 851 N N . ARG A 1 107 ? -12.252 -7.494 -0.054 1.00 76.38 107 ARG A N 1
ATOM 852 C CA . ARG A 1 107 ? -13.642 -7.782 0.307 1.00 76.38 107 ARG A CA 1
ATOM 853 C C . ARG A 1 107 ? -13.730 -9.269 0.622 1.00 76.38 107 ARG A C 1
ATOM 855 O O . ARG A 1 107 ? -13.283 -10.084 -0.185 1.00 76.38 107 ARG A O 1
ATOM 862 N N . LYS A 1 108 ? -14.292 -9.620 1.780 1.00 67.25 108 LYS A N 1
ATOM 863 C CA . LYS A 1 108 ? -14.709 -10.998 2.038 1.00 67.25 108 LYS A CA 1
ATOM 864 C C . LYS A 1 108 ? -15.701 -11.346 0.928 1.00 67.25 108 LYS A C 1
ATOM 866 O O . LYS A 1 108 ? -16.660 -10.610 0.716 1.00 67.25 108 LYS A O 1
ATOM 871 N N . LYS A 1 109 ? -15.398 -12.371 0.134 1.00 57.59 109 LYS A N 1
ATOM 872 C CA . LYS A 1 109 ? -16.367 -12.911 -0.814 1.00 57.59 109 LYS A CA 1
ATOM 873 C C . LYS A 1 109 ? -17.375 -13.634 0.069 1.00 57.59 109 LYS A C 1
ATOM 875 O O . LYS A 1 109 ? -17.035 -14.674 0.624 1.00 57.59 109 LYS A O 1
ATOM 880 N N . ASP A 1 110 ? -18.518 -13.009 0.320 1.00 57.00 110 ASP A N 1
ATOM 881 C CA . ASP A 1 110 ? -19.614 -13.663 1.021 1.00 57.00 110 ASP A CA 1
ATOM 882 C C . ASP A 1 110 ? -20.047 -14.838 0.143 1.00 57.00 110 ASP A C 1
ATOM 884 O O . ASP A 1 110 ? -20.636 -14.666 -0.923 1.00 57.00 110 ASP A O 1
ATOM 888 N N . SER A 1 111 ? -19.608 -16.033 0.531 1.00 52.66 111 SER A N 1
ATOM 889 C CA . SER A 1 111 ? -20.017 -17.293 -0.068 1.00 52.66 111 SER A CA 1
ATOM 890 C C . SER A 1 111 ? -21.483 -17.512 0.285 1.00 52.66 111 SER A C 1
ATOM 892 O O . SER A 1 111 ? -21.782 -18.044 1.349 1.00 52.66 111 SER A O 1
ATOM 894 N N . ASN A 1 112 ? -22.385 -17.048 -0.569 1.00 59.09 112 ASN A N 1
ATOM 895 C CA . ASN A 1 112 ? -23.776 -17.468 -0.548 1.00 59.09 112 ASN A CA 1
ATOM 896 C C . ASN A 1 112 ? -24.254 -17.560 -2.001 1.00 59.09 112 ASN A C 1
ATOM 898 O O . ASN A 1 112 ? -24.776 -16.590 -2.547 1.00 59.09 112 ASN A O 1
ATOM 902 N N . ASP A 1 113 ? -23.964 -18.702 -2.621 1.00 56.97 113 ASP A N 1
ATOM 903 C CA . ASP A 1 113 ? -24.717 -19.259 -3.748 1.00 56.97 113 ASP A CA 1
ATOM 904 C C . ASP A 1 113 ? -25.135 -20.675 -3.339 1.00 56.97 113 ASP A C 1
ATOM 906 O O . ASP A 1 113 ? -24.240 -21.403 -2.838 1.00 56.97 113 ASP A O 1
#

pLDDT: mean 83.02, std 10.93, range [50.62, 94.0]

Foldseek 3Di:
DKWWWWQFPVGIDTPVVCVVVVTDTHTDDIGDPDPDPDDDWDKFKFFWADQDPVQWTWTQTPVRDTAIEHEDPVCVVVVDDDDGGWIFMWGADPVDNRYTYTDDTDDDPPPDD

InterPro domains:
  IPR000630 Small ribosomal subunit protein uS8 [PF00410] (1-32)
  IPR004368 Translation initiation factor IF-1 [MF_00075] (36-107)
  IPR004368 Translation initiation factor IF-1 [PTHR33370] (38-112)
  IPR004368 Translation initiation factor IF-1 [TIGR00008] (38-106)
  IPR004368 Translation initiation factor IF-1 [cd04451] (45-105)
  IPR006196 RNA-binding domain, S1, IF1 type [PF01176] (45-105)
  IPR006196 RNA-binding domain, S1, IF1 type [PS50832] (45-107)
  IPR012340 Nucleic acid-binding, OB-fold [G3DSA:2.40.50.140] (36-113)
  IPR012340 Nucleic acid-binding, OB-fold [SSF50249] (37-105)
  IPR035987 Small ribosomal subunit protein uS8 superfamily [SSF56047] (1-32)
  IPR047863 Small ribosomal subunit protein uS8, conserved site [PS00053] (2-19)

Secondary structure (DSSP, 8-state):
-PEEEEEETTEEEEHHHHHHTT--EEEEEEE------PPPPEEEEEEEEEE-TTSEEEEEETTS-EEEEEEPHHHHHTT----TT-EEEEEE-SS-TTEEEEEEE--------